Protein AF-A0A5K1AHT6-F1 (afdb_monomer_lite)

Foldseek 3Di:
DDDPDFDWDFDQACNFTFTDRGDDDPLLSVQLNVLLVQVVVCVVVVHGDDDRDGDPDGCNVRSNVRSVVRSVVVVVPDDPPPDPPPDD

Radius of gyration: 15.81 Å; chains: 1; bounding box: 41×16×55 Å

pLDDT: mean 75.71, std 13.47, range [45.0, 91.19]

Structure (mmCIF, N/CA/C/O backbone):
data_AF-A0A5K1AHT6-F1
#
_entry.id   AF-A0A5K1AHT6-F1
#
loop_
_atom_site.group_PDB
_atom_site.id
_atom_site.type_symbol
_atom_site.label_atom_id
_atom_site.label_alt_id
_atom_site.label_comp_id
_atom_site.label_asym_id
_atom_site.label_entity_id
_atom_site.label_seq_id
_atom_site.pdbx_PDB_ins_code
_atom_site.Cartn_x
_atom_site.Cartn_y
_atom_site.Cartn_z
_atom_site.occupancy
_atom_site.B_is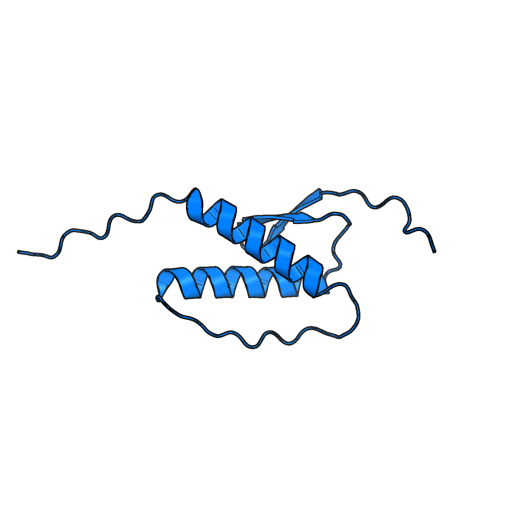o_or_equiv
_atom_site.auth_seq_id
_atom_site.auth_comp_id
_atom_site.auth_asym_id
_atom_site.auth_atom_id
_atom_site.pdbx_PDB_model_num
ATOM 1 N N . MET A 1 1 ? 14.716 5.882 -23.398 1.00 45.00 1 MET A N 1
ATOM 2 C CA . MET A 1 1 ? 14.034 4.607 -23.090 1.00 45.00 1 MET A CA 1
ATOM 3 C C . MET A 1 1 ? 12.579 4.933 -22.831 1.00 45.00 1 MET A C 1
ATOM 5 O O . MET A 1 1 ? 12.208 5.222 -21.700 1.00 45.00 1 MET A O 1
ATOM 9 N N . ASP A 1 2 ? 11.779 4.965 -23.886 1.00 46.31 2 ASP A N 1
ATOM 10 C CA . ASP A 1 2 ? 10.329 5.093 -23.780 1.00 46.31 2 ASP A CA 1
ATOM 11 C C . ASP A 1 2 ? 9.760 3.770 -23.251 1.00 46.31 2 ASP A C 1
ATOM 13 O O . ASP A 1 2 ? 10.100 2.710 -23.789 1.00 46.31 2 ASP A O 1
ATOM 17 N N . PRO A 1 3 ? 8.949 3.764 -22.179 1.00 54.16 3 PRO A N 1
ATOM 18 C CA . PRO A 1 3 ? 8.358 2.525 -21.706 1.00 54.16 3 PRO A CA 1
ATOM 19 C C . PRO A 1 3 ? 7.290 2.051 -22.713 1.00 54.16 3 PRO A C 1
ATOM 21 O O . PRO A 1 3 ? 6.423 2.834 -23.109 1.00 54.16 3 PRO A O 1
ATOM 24 N N . PRO A 1 4 ? 7.326 0.775 -23.136 1.00 56.97 4 PRO A N 1
ATOM 25 C CA . PRO A 1 4 ? 6.401 0.231 -24.124 1.00 56.97 4 PRO A CA 1
ATOM 26 C C . PRO A 1 4 ? 4.975 0.235 -23.561 1.00 56.97 4 PRO A C 1
ATOM 28 O O . PRO A 1 4 ? 4.718 -0.426 -22.559 1.00 56.97 4 PRO A O 1
ATOM 31 N N . THR A 1 5 ? 4.079 1.014 -24.184 1.00 60.00 5 THR A N 1
ATOM 32 C CA . THR A 1 5 ? 2.602 0.863 -24.186 1.00 60.00 5 THR A CA 1
ATOM 33 C C . THR A 1 5 ? 2.015 0.112 -22.982 1.00 60.00 5 THR A C 1
ATOM 35 O O . THR A 1 5 ? 1.401 -0.951 -23.101 1.00 60.00 5 THR A O 1
ATOM 38 N N . ALA A 1 6 ? 2.200 0.655 -21.780 1.00 57.75 6 ALA A N 1
ATOM 39 C CA . ALA A 1 6 ? 1.734 -0.005 -20.575 1.00 57.75 6 ALA A CA 1
ATOM 40 C C . ALA A 1 6 ? 0.225 0.221 -20.409 1.00 57.75 6 ALA A C 1
ATOM 42 O O . ALA A 1 6 ? -0.235 1.344 -20.217 1.00 57.75 6 ALA A O 1
ATOM 43 N N . LYS A 1 7 ? -0.569 -0.851 -20.500 1.00 61.97 7 LYS A N 1
ATOM 44 C CA . LYS A 1 7 ? -2.006 -0.780 -20.212 1.00 61.97 7 LYS A CA 1
ATOM 45 C C . LYS A 1 7 ? -2.205 -0.508 -18.716 1.00 61.97 7 LYS A C 1
ATOM 47 O O . LYS A 1 7 ? -1.977 -1.395 -17.892 1.00 61.97 7 LYS A O 1
ATOM 52 N N . SER A 1 8 ? -2.621 0.716 -18.392 1.00 78.69 8 SER A N 1
ATOM 53 C CA . SER A 1 8 ? -3.162 1.076 -17.079 1.00 78.69 8 SER A CA 1
ATOM 54 C C . SER A 1 8 ? -4.375 0.196 -16.764 1.00 78.69 8 SER A C 1
ATOM 56 O O . SER A 1 8 ? -5.162 -0.127 -17.660 1.00 78.69 8 SER A O 1
ATOM 58 N N . GLY A 1 9 ? -4.511 -0.232 -15.511 1.00 85.56 9 GLY A N 1
ATOM 59 C CA . GLY A 1 9 ? -5.568 -1.155 -15.106 1.00 85.56 9 GLY A CA 1
ATOM 60 C C . GLY A 1 9 ? -5.908 -1.078 -13.624 1.00 85.56 9 GLY A C 1
ATOM 61 O O . GLY A 1 9 ? -5.137 -0.569 -12.811 1.00 85.56 9 GLY A O 1
ATOM 62 N N . VAL A 1 10 ? -7.083 -1.603 -13.278 1.00 89.69 10 VAL A N 1
ATOM 63 C CA . VAL A 1 10 ? -7.533 -1.763 -11.892 1.00 89.69 10 VAL A CA 1
ATOM 64 C C . VAL A 1 10 ? -7.229 -3.189 -11.445 1.00 89.69 10 VAL A C 1
ATOM 66 O O . VAL A 1 10 ? -7.724 -4.151 -12.032 1.00 89.69 10 VAL A O 1
ATOM 69 N N . TYR A 1 11 ? -6.446 -3.328 -10.381 1.00 90.62 11 TYR A N 1
ATOM 70 C CA . TYR A 1 11 ? -6.040 -4.604 -9.803 1.00 90.62 11 TYR A CA 1
ATOM 71 C C . TYR A 1 11 ? -6.680 -4.767 -8.429 1.00 90.62 11 TYR A C 1
ATOM 73 O O . TYR A 1 11 ? -6.594 -3.881 -7.582 1.00 90.62 11 TYR A O 1
ATOM 81 N N . LYS A 1 12 ? -7.334 -5.902 -8.179 1.00 90.81 12 LYS A N 1
ATOM 82 C CA . LYS A 1 12 ? -7.931 -6.182 -6.869 1.00 90.81 12 LYS A CA 1
ATOM 83 C C . LYS A 1 12 ? -6.859 -6.738 -5.932 1.00 90.81 12 LYS A C 1
ATOM 85 O O . LYS A 1 12 ? -6.449 -7.885 -6.083 1.00 90.81 12 LYS A O 1
ATOM 90 N N . ILE A 1 13 ? -6.423 -5.936 -4.964 1.00 90.56 13 ILE A N 1
ATOM 91 C CA . ILE A 1 13 ? -5.335 -6.269 -4.034 1.00 90.56 13 ILE A CA 1
ATOM 92 C C . ILE A 1 13 ? -5.877 -6.218 -2.604 1.00 90.56 13 ILE A C 1
ATOM 94 O O . ILE A 1 13 ? -6.415 -5.199 -2.181 1.00 90.56 13 ILE A O 1
ATOM 98 N N . ALA A 1 14 ? -5.789 -7.333 -1.867 1.00 86.75 14 ALA A N 1
ATOM 99 C CA . ALA A 1 14 ? -6.348 -7.470 -0.512 1.00 86.75 14 ALA A CA 1
ATOM 100 C C . ALA A 1 14 ? -7.823 -7.003 -0.394 1.00 86.75 14 ALA A C 1
ATOM 102 O O . ALA A 1 14 ? -8.250 -6.443 0.613 1.00 86.75 14 ALA A O 1
ATOM 103 N N . GLY A 1 15 ? -8.613 -7.212 -1.456 1.00 85.94 15 GLY A N 1
ATOM 104 C CA . GLY A 1 15 ? -10.021 -6.807 -1.525 1.00 85.94 15 GLY A CA 1
ATOM 105 C C . GLY A 1 15 ? -10.269 -5.340 -1.899 1.00 85.94 15 GLY A C 1
ATOM 106 O O . GLY A 1 15 ? -11.427 -4.962 -2.060 1.00 85.94 15 GLY A O 1
ATOM 107 N N . VAL A 1 16 ? -9.222 -4.536 -2.092 1.00 89.06 16 VAL A N 1
ATOM 108 C CA . VAL A 1 16 ? -9.301 -3.127 -2.505 1.00 89.06 16 VAL A CA 1
ATOM 109 C C . VAL A 1 16 ? -8.986 -2.997 -4.004 1.00 89.06 16 VAL A C 1
ATOM 111 O O . VAL A 1 16 ? -8.013 -3.593 -4.469 1.00 89.06 16 VAL A O 1
ATOM 114 N N . PRO A 1 17 ? -9.784 -2.247 -4.788 1.00 91.19 17 PRO A N 1
ATOM 115 C CA . PRO A 1 17 ? -9.463 -1.953 -6.183 1.00 91.19 17 PRO A CA 1
ATOM 116 C C . PRO A 1 17 ? -8.353 -0.896 -6.263 1.00 91.19 17 PRO A C 1
ATOM 118 O O . PRO A 1 17 ? -8.558 0.249 -5.867 1.00 91.19 17 PRO A O 1
ATOM 121 N N . VAL A 1 18 ? -7.185 -1.279 -6.776 1.00 90.81 18 VAL A N 1
ATOM 122 C CA . VAL A 1 18 ? -6.003 -0.420 -6.922 1.00 90.81 18 VAL A CA 1
ATOM 123 C C . VAL A 1 18 ? -5.788 -0.083 -8.392 1.00 90.81 18 VAL A C 1
ATOM 125 O O . VAL A 1 18 ? -5.526 -0.966 -9.204 1.00 90.81 18 VAL A O 1
ATOM 128 N N . GLU A 1 19 ? -5.882 1.197 -8.734 1.00 90.38 19 GLU A N 1
ATOM 129 C CA . GLU A 1 19 ? -5.513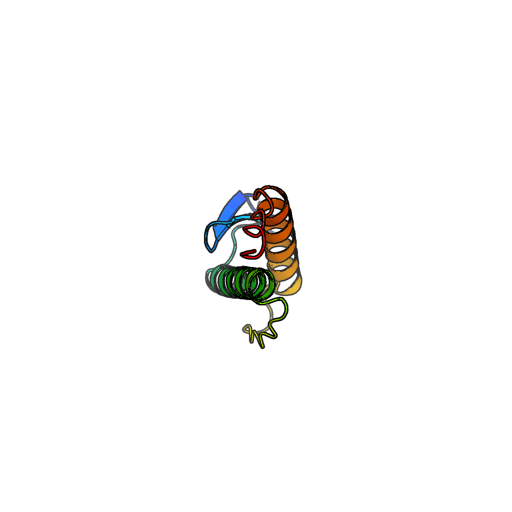 1.702 -10.059 1.00 90.38 19 GLU A CA 1
ATOM 130 C C . GLU A 1 19 ? -3.987 1.774 -10.175 1.00 90.38 19 GLU A C 1
ATOM 132 O O . GLU A 1 19 ? -3.320 2.365 -9.319 1.00 90.38 19 GLU A O 1
ATOM 137 N N . PHE A 1 20 ? -3.430 1.170 -11.225 1.00 88.12 20 PHE A N 1
ATOM 138 C CA . PHE A 1 20 ? -1.991 1.167 -11.463 1.00 88.12 20 PHE A CA 1
ATOM 139 C C . PHE A 1 20 ? -1.676 1.493 -12.931 1.00 88.12 20 PHE A C 1
ATOM 141 O O . PHE A 1 20 ? -2.290 0.902 -13.824 1.00 88.12 20 PHE A O 1
ATOM 148 N N . PRO A 1 21 ? -0.730 2.415 -13.206 1.00 83.94 21 PRO A N 1
ATOM 149 C CA . PRO A 1 21 ? -0.521 2.965 -14.550 1.00 83.94 21 PRO A CA 1
ATOM 150 C C . PRO A 1 21 ? 0.165 2.002 -15.527 1.00 83.94 21 PRO A C 1
ATOM 152 O O . PRO A 1 21 ? 0.220 2.274 -16.721 1.00 83.94 21 PRO A O 1
ATOM 155 N N . TYR A 1 22 ? 0.681 0.876 -15.044 1.00 83.38 22 TYR A N 1
ATOM 156 C CA . TYR A 1 22 ? 1.270 -0.184 -15.857 1.00 83.38 22 TYR A CA 1
ATOM 157 C C . TYR A 1 22 ? 0.887 -1.552 -15.297 1.00 83.38 22 TYR A C 1
ATOM 159 O O . TYR A 1 22 ? 0.222 -1.647 -14.269 1.00 83.38 22 TYR A O 1
ATOM 167 N N . LYS A 1 23 ? 1.289 -2.637 -15.965 1.00 83.00 23 LYS A N 1
ATOM 168 C CA . LYS A 1 23 ? 1.102 -3.987 -15.425 1.00 83.00 23 LYS A CA 1
ATOM 169 C C . LYS A 1 23 ? 2.042 -4.182 -14.227 1.00 83.00 23 LYS A C 1
ATOM 171 O O . LYS A 1 23 ? 3.255 -4.183 -14.439 1.00 83.00 23 LYS A O 1
ATOM 176 N N . PRO A 1 24 ? 1.530 -4.329 -12.991 1.00 82.25 24 PRO A N 1
ATOM 177 C CA . PRO A 1 24 ? 2.377 -4.477 -11.823 1.00 82.25 24 PRO A CA 1
ATOM 178 C C . PRO A 1 24 ? 3.102 -5.823 -11.856 1.00 82.25 24 PRO A C 1
ATOM 180 O O . PRO A 1 24 ? 2.532 -6.850 -12.238 1.00 82.25 24 PRO A O 1
ATOM 183 N N . TYR A 1 25 ? 4.358 -5.827 -11.417 1.00 85.06 25 TYR A N 1
ATOM 184 C CA . TYR A 1 25 ? 5.111 -7.062 -11.202 1.00 85.06 25 TYR A CA 1
ATOM 185 C C . TYR A 1 25 ? 4.561 -7.826 -9.989 1.00 85.06 25 TYR A C 1
ATOM 187 O O . TYR A 1 25 ? 3.996 -7.230 -9.070 1.00 85.06 25 TYR A O 1
ATOM 195 N N . GLY A 1 26 ? 4.774 -9.145 -9.935 1.00 82.81 26 GLY A N 1
ATOM 196 C CA . GLY A 1 26 ? 4.324 -9.972 -8.804 1.00 82.81 26 GLY A CA 1
ATOM 197 C C . GLY A 1 26 ? 4.836 -9.471 -7.445 1.00 82.81 26 GLY A C 1
ATOM 198 O O . GLY A 1 26 ? 4.097 -9.457 -6.464 1.00 82.81 26 GLY A O 1
ATOM 199 N N . THR A 1 27 ? 6.067 -8.955 -7.402 1.00 83.94 27 THR A N 1
ATOM 200 C CA . THR A 1 27 ? 6.661 -8.336 -6.206 1.00 83.94 27 THR A CA 1
ATOM 201 C C . THR A 1 27 ? 5.967 -7.033 -5.802 1.00 83.94 27 THR A C 1
ATOM 203 O O . THR A 1 27 ? 5.756 -6.800 -4.613 1.00 83.94 27 THR A O 1
ATOM 206 N N . GLN A 1 28 ? 5.554 -6.202 -6.766 1.00 83.75 28 GLN A N 1
ATOM 207 C CA . GLN A 1 28 ? 4.781 -4.983 -6.502 1.00 83.75 28 GLN A CA 1
ATOM 208 C C . GLN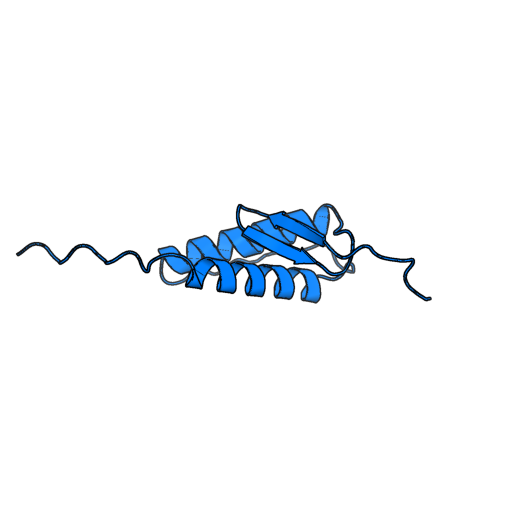 A 1 28 ? 3.387 -5.322 -5.963 1.00 83.75 28 GLN A C 1
ATOM 210 O O . GLN A 1 28 ? 2.932 -4.687 -5.017 1.00 83.75 28 GLN A O 1
ATOM 215 N N . LEU A 1 29 ? 2.729 -6.352 -6.509 1.00 86.12 29 LEU A N 1
ATOM 216 C CA . LEU A 1 29 ? 1.442 -6.846 -6.003 1.00 86.12 29 LEU A CA 1
ATOM 217 C C . LEU A 1 29 ? 1.546 -7.338 -4.554 1.00 86.12 29 LEU A C 1
ATOM 219 O O . LEU A 1 29 ? 0.721 -6.958 -3.723 1.00 86.12 29 LEU A O 1
ATOM 223 N N . ALA A 1 30 ? 2.572 -8.134 -4.239 1.00 87.44 30 ALA A N 1
ATOM 224 C CA . ALA A 1 30 ? 2.817 -8.610 -2.878 1.00 87.44 30 ALA A CA 1
ATOM 225 C C . ALA A 1 30 ? 3.054 -7.441 -1.908 1.00 87.44 30 ALA A C 1
ATOM 227 O O . ALA A 1 30 ? 2.435 -7.385 -0.844 1.00 87.44 30 ALA A O 1
ATOM 228 N N . PHE A 1 31 ? 3.868 -6.462 -2.314 1.00 86.94 31 PHE A N 1
ATOM 229 C CA . PHE A 1 31 ? 4.123 -5.260 -1.524 1.00 86.94 31 PHE A CA 1
ATOM 230 C C . PHE A 1 31 ? 2.846 -4.441 -1.2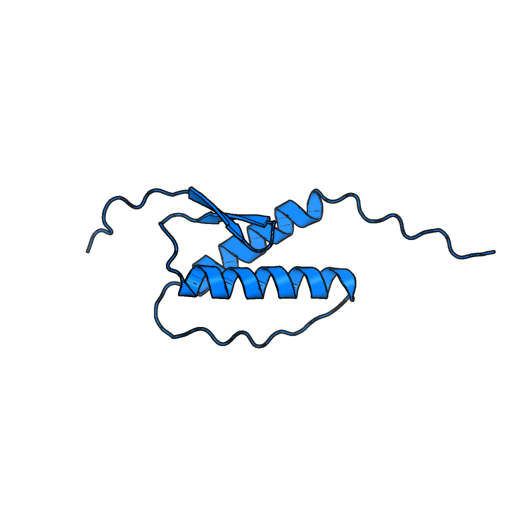83 1.00 86.94 31 PHE A C 1
ATOM 232 O O . PHE A 1 31 ? 2.512 -4.142 -0.137 1.00 86.94 31 PHE A O 1
ATOM 239 N N . MET A 1 32 ? 2.078 -4.142 -2.337 1.00 89.38 32 MET A N 1
ATOM 240 C CA . MET A 1 32 ? 0.796 -3.433 -2.226 1.00 89.38 32 MET A CA 1
ATOM 241 C C . MET A 1 32 ? -0.197 -4.183 -1.328 1.00 89.38 32 MET A C 1
ATOM 243 O O . MET A 1 32 ? -0.902 -3.560 -0.536 1.00 89.38 32 MET A O 1
ATOM 247 N N . SER A 1 33 ? -0.225 -5.517 -1.391 1.00 90.06 33 SER A N 1
ATOM 248 C CA . SER A 1 33 ? -1.069 -6.343 -0.522 1.00 90.06 33 SER A CA 1
ATOM 249 C C . SER A 1 33 ? -0.697 -6.202 0.950 1.00 90.06 33 SER A C 1
ATOM 251 O O . SER A 1 33 ? -1.586 -6.078 1.800 1.00 90.06 33 SE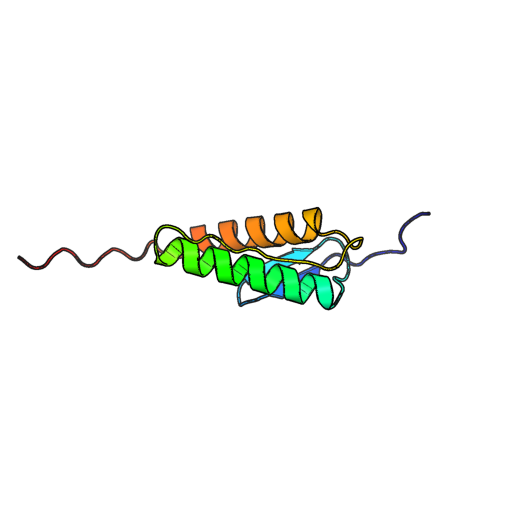R A O 1
ATOM 253 N N . GLN A 1 34 ? 0.599 -6.183 1.268 1.00 88.81 34 GLN A N 1
ATOM 254 C CA . GLN A 1 34 ? 1.047 -5.963 2.639 1.00 88.81 34 GLN A CA 1
ATOM 255 C C . GLN A 1 34 ? 0.729 -4.544 3.122 1.00 88.81 34 GLN A C 1
ATOM 257 O O . GLN A 1 34 ? 0.204 -4.399 4.223 1.00 88.81 34 GLN A O 1
ATOM 262 N N . VAL A 1 35 ? 0.938 -3.518 2.287 1.00 88.88 35 VAL A N 1
ATOM 263 C CA . VAL A 1 35 ? 0.560 -2.125 2.597 1.00 88.88 35 VAL A CA 1
ATOM 264 C C . VAL A 1 35 ? -0.924 -2.030 2.957 1.00 88.88 35 VAL A C 1
ATOM 266 O O . VAL A 1 35 ? -1.272 -1.536 4.028 1.00 88.88 35 VAL A O 1
ATOM 269 N N . ILE A 1 36 ? -1.806 -2.549 2.100 1.00 89.38 36 ILE A N 1
ATOM 270 C CA . ILE A 1 36 ? -3.263 -2.473 2.294 1.00 89.38 36 ILE A CA 1
ATOM 271 C C . ILE A 1 36 ? -3.692 -3.232 3.553 1.00 89.38 36 ILE A C 1
ATOM 273 O O . ILE A 1 36 ? -4.517 -2.740 4.321 1.00 89.38 36 ILE A O 1
ATOM 277 N N . THR A 1 37 ? -3.106 -4.405 3.801 1.00 87.75 37 THR A N 1
ATOM 278 C CA . THR A 1 37 ? -3.400 -5.205 5.001 1.00 87.75 37 THR A CA 1
ATOM 279 C C . THR A 1 37 ? -2.965 -4.486 6.277 1.00 87.75 37 THR A C 1
ATOM 281 O O . THR A 1 37 ? -3.698 -4.493 7.267 1.00 87.75 37 THR A O 1
ATOM 284 N N . THR A 1 38 ? -1.800 -3.837 6.262 1.00 87.06 38 THR A N 1
ATOM 285 C CA . THR A 1 38 ? -1.321 -3.025 7.385 1.00 87.06 38 THR A CA 1
ATOM 286 C C . THR A 1 38 ? -2.250 -1.850 7.648 1.00 87.06 38 THR A C 1
ATOM 288 O O . THR A 1 38 ? -2.661 -1.661 8.789 1.00 87.06 38 THR A O 1
ATOM 291 N N . LEU A 1 39 ? -2.614 -1.084 6.616 1.00 85.12 39 LEU A N 1
ATOM 292 C CA . LEU A 1 39 ? -3.510 0.069 6.759 1.00 85.12 39 LEU A CA 1
ATOM 293 C C . LEU A 1 39 ? -4.882 -0.349 7.303 1.00 85.12 39 LEU A C 1
ATOM 295 O O . LEU A 1 39 ? -5.433 0.294 8.194 1.00 85.12 39 LEU A O 1
ATOM 299 N N . GLU A 1 40 ? -5.407 -1.478 6.829 1.00 84.12 40 GLU A N 1
ATOM 300 C CA . GLU A 1 40 ? -6.645 -2.064 7.336 1.00 84.12 40 GLU A CA 1
ATOM 301 C C . GLU A 1 40 ? -6.554 -2.418 8.828 1.00 84.12 40 GLU A C 1
ATOM 303 O O . GLU A 1 40 ? -7.487 -2.146 9.587 1.00 84.12 40 GLU A O 1
ATOM 308 N N . ARG A 1 41 ? -5.433 -3.002 9.269 1.00 81.25 41 ARG A N 1
ATOM 309 C CA . ARG A 1 41 ? -5.190 -3.281 10.693 1.00 81.25 41 ARG A CA 1
ATOM 310 C C . ARG A 1 41 ? -5.043 -1.992 11.499 1.00 81.25 41 ARG A C 1
ATOM 312 O O . ARG A 1 41 ? -5.688 -1.873 12.538 1.00 81.25 41 ARG A O 1
ATOM 319 N N . ALA A 1 42 ? -4.277 -1.024 10.993 1.00 80.88 42 ALA A N 1
ATOM 320 C CA . ALA A 1 42 ? -4.079 0.287 11.611 1.00 80.88 42 ALA A CA 1
ATOM 321 C C . ALA A 1 42 ? -5.414 0.993 11.860 1.00 80.88 42 ALA A C 1
ATOM 323 O O . ALA A 1 42 ? -5.665 1.490 12.952 1.00 80.88 42 ALA A O 1
ATOM 324 N N . SER A 1 43 ? -6.309 0.963 10.873 1.00 75.81 43 SER A N 1
ATOM 325 C CA . SER A 1 43 ? -7.639 1.553 10.992 1.00 75.81 43 SER A CA 1
ATOM 326 C C . SER A 1 43 ? -8.509 0.885 12.060 1.00 75.81 43 SER A C 1
ATOM 328 O O . SER A 1 43 ? -9.276 1.574 12.729 1.00 75.81 43 SER A O 1
ATOM 330 N N . ARG A 1 44 ? -8.408 -0.438 12.236 1.00 74.31 44 ARG A N 1
ATOM 331 C CA . ARG A 1 44 ? -9.199 -1.168 13.241 1.00 74.31 44 ARG A CA 1
ATOM 332 C C . ARG A 1 44 ? -8.652 -1.021 14.658 1.00 74.31 44 ARG A C 1
ATOM 334 O O . ARG A 1 44 ? -9.434 -1.064 15.598 1.00 74.31 44 ARG A O 1
ATOM 341 N N . GLN A 1 45 ? -7.335 -0.899 14.806 1.00 69.19 45 GLN A N 1
ATOM 342 C CA . GLN A 1 45 ? -6.649 -0.889 16.105 1.00 69.19 45 GLN A CA 1
ATOM 343 C C . GLN A 1 45 ? -6.187 0.511 16.539 1.00 69.19 45 GLN A C 1
ATOM 345 O O . GLN A 1 45 ? -5.562 0.658 17.582 1.00 69.19 45 GLN A O 1
ATOM 350 N N . GLY A 1 46 ? -6.485 1.550 15.755 1.00 62.75 46 GLY A N 1
ATOM 351 C CA . GLY A 1 46 ? -6.132 2.941 16.046 1.00 62.75 46 GLY A CA 1
ATOM 352 C C . GLY A 1 46 ? -4.690 3.312 15.688 1.00 62.75 46 GLY A C 1
ATOM 353 O O . GLY A 1 46 ? -4.466 4.450 15.288 1.00 62.75 46 GLY A O 1
ATOM 354 N N . HIS A 1 47 ? -3.734 2.378 15.776 1.00 61.69 47 HIS A N 1
ATOM 355 C CA . HIS A 1 47 ? -2.337 2.534 15.346 1.00 61.69 47 HIS A CA 1
ATOM 356 C C . HIS A 1 47 ? -1.737 1.182 14.925 1.00 61.69 47 HIS A C 1
ATOM 358 O O . HIS A 1 47 ? -1.966 0.165 15.574 1.00 61.69 47 HIS A O 1
ATOM 364 N N . CYS A 1 48 ? -0.941 1.157 13.852 1.00 67.62 48 CYS A N 1
ATOM 365 C CA . CYS A 1 48 ? -0.129 -0.004 13.481 1.00 67.62 48 CYS A CA 1
ATOM 366 C C . CYS A 1 48 ? 1.121 0.461 12.728 1.00 67.62 48 CYS A C 1
ATOM 368 O O . CYS A 1 48 ? 1.015 1.225 11.771 1.00 67.62 48 CYS A O 1
ATOM 370 N N . ASN A 1 49 ? 2.286 -0.032 13.146 1.00 65.50 49 ASN A N 1
ATOM 371 C CA . ASN A 1 49 ? 3.555 0.183 12.460 1.00 65.50 49 ASN A CA 1
ATOM 372 C C . ASN A 1 49 ? 3.902 -1.102 11.703 1.00 65.50 49 ASN A C 1
ATOM 374 O O . ASN A 1 49 ? 3.964 -2.168 12.314 1.00 65.50 49 ASN A O 1
ATOM 378 N N . ALA A 1 50 ? 4.131 -1.019 10.392 1.00 67.88 50 ALA A N 1
ATOM 379 C CA . ALA A 1 50 ? 4.682 -2.137 9.629 1.00 67.88 50 ALA A CA 1
ATOM 380 C C . ALA A 1 50 ? 6.023 -1.754 9.023 1.00 67.88 50 ALA A C 1
ATOM 382 O O . ALA A 1 50 ? 6.142 -0.735 8.343 1.00 67.88 50 ALA A O 1
ATOM 383 N N . LEU A 1 51 ? 7.010 -2.619 9.233 1.00 69.25 51 LEU A N 1
ATOM 384 C CA . LEU A 1 51 ? 8.277 -2.579 8.526 1.00 69.25 51 LEU A CA 1
ATOM 385 C C . LEU A 1 51 ? 8.137 -3.449 7.274 1.00 69.25 51 LEU A C 1
ATOM 387 O O . LEU A 1 51 ? 8.179 -4.674 7.350 1.00 69.25 51 LEU A O 1
ATOM 391 N N . LEU A 1 52 ? 7.875 -2.812 6.134 1.00 67.25 52 LEU A N 1
ATOM 392 C CA . LEU A 1 52 ? 7.705 -3.496 4.854 1.00 67.25 52 LEU A CA 1
ATOM 393 C C . LEU A 1 52 ? 8.997 -3.397 4.047 1.00 67.25 52 LEU A C 1
ATOM 395 O O . LEU A 1 52 ? 9.243 -2.406 3.356 1.00 67.25 52 LEU A O 1
ATOM 399 N N . GLU A 1 53 ? 9.818 -4.439 4.123 1.00 62.56 53 GLU A N 1
ATOM 400 C CA . GLU A 1 53 ? 10.997 -4.567 3.275 1.00 62.56 53 GLU A CA 1
ATOM 401 C C . GLU A 1 53 ? 10.565 -5.000 1.875 1.00 62.56 53 GLU A C 1
ATOM 403 O O . GLU A 1 53 ? 9.934 -6.035 1.675 1.00 62.56 53 GLU A O 1
ATOM 408 N N . SER A 1 54 ? 10.885 -4.184 0.875 1.00 54.50 54 SER A N 1
ATOM 409 C CA . SER A 1 54 ? 10.699 -4.560 -0.525 1.00 54.50 54 SER A CA 1
ATOM 410 C C . SER A 1 54 ? 12.058 -4.716 -1.203 1.00 54.50 54 SER A C 1
ATOM 412 O O . SER A 1 54 ? 12.967 -3.932 -0.918 1.00 54.50 54 SER A O 1
ATOM 414 N N . PRO A 1 55 ? 12.207 -5.641 -2.164 1.00 53.44 55 PRO A N 1
ATOM 415 C CA . PRO A 1 55 ? 13.423 -5.745 -2.969 1.00 53.44 55 PRO A CA 1
ATOM 416 C C . PRO A 1 55 ? 13.640 -4.470 -3.805 1.00 53.44 55 PRO A C 1
ATOM 418 O O . PRO A 1 55 ? 12.692 -3.879 -4.335 1.00 53.44 55 PRO A O 1
ATOM 421 N N . THR A 1 56 ? 14.870 -3.956 -3.818 1.00 59.19 56 THR A N 1
ATOM 422 C CA . THR A 1 56 ? 15.269 -2.645 -4.371 1.00 59.19 56 THR A CA 1
ATOM 423 C C . THR A 1 56 ? 15.026 -2.542 -5.885 1.00 59.19 56 THR A C 1
ATOM 425 O O . THR A 1 56 ? 15.217 -3.509 -6.610 1.00 59.19 56 THR A O 1
ATOM 428 N N . GLY A 1 57 ? 14.610 -1.363 -6.371 1.00 55.47 57 GLY A N 1
ATOM 429 C CA . GLY A 1 57 ? 14.720 -0.9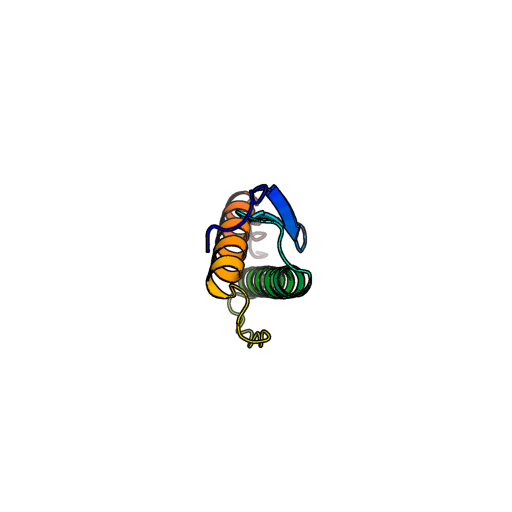99 -7.796 1.00 55.47 57 GLY A CA 1
ATOM 430 C C . GLY A 1 57 ? 13.456 -0.999 -8.673 1.00 55.47 57 GLY A C 1
ATOM 431 O O . GLY A 1 57 ? 13.541 -0.554 -9.809 1.00 55.47 57 GLY A O 1
ATOM 432 N N . THR A 1 58 ? 12.275 -1.417 -8.200 1.00 60.28 58 THR A N 1
ATOM 433 C CA . THR A 1 58 ? 11.081 -1.588 -9.068 1.00 60.28 58 THR A CA 1
ATOM 434 C C . THR A 1 58 ? 9.853 -0.781 -8.617 1.00 60.28 58 THR A C 1
ATOM 436 O O . THR A 1 58 ? 8.784 -1.329 -8.382 1.00 60.28 58 THR A O 1
ATOM 439 N N . GLY A 1 59 ? 9.956 0.546 -8.483 1.00 63.78 59 GLY A N 1
ATOM 440 C CA . GLY A 1 59 ? 8.758 1.403 -8.355 1.00 63.78 59 GLY A CA 1
ATOM 441 C C . GLY A 1 59 ? 7.987 1.300 -7.026 1.00 63.78 59 GLY A C 1
ATOM 442 O O . GLY A 1 59 ? 6.753 1.353 -7.016 1.00 63.78 59 GLY A O 1
ATOM 443 N N . LYS A 1 60 ? 8.703 1.174 -5.897 1.00 74.44 60 LYS A N 1
ATOM 444 C CA . LYS A 1 60 ? 8.128 1.106 -4.536 1.00 74.44 60 LYS A CA 1
ATOM 445 C C . LYS A 1 60 ? 7.235 2.301 -4.214 1.00 74.44 60 LYS A C 1
ATOM 447 O O . LYS A 1 60 ? 6.129 2.110 -3.732 1.00 74.44 60 LYS A O 1
ATOM 452 N N . THR A 1 61 ? 7.701 3.517 -4.505 1.00 81.06 61 THR A N 1
ATOM 453 C CA . THR A 1 61 ? 6.973 4.755 -4.192 1.00 81.06 61 THR A CA 1
ATOM 454 C C . THR A 1 61 ? 5.632 4.796 -4.907 1.00 81.06 61 THR A C 1
ATOM 456 O O . THR A 1 61 ? 4.618 5.095 -4.291 1.00 81.06 61 THR A O 1
ATOM 459 N N . LEU A 1 62 ? 5.601 4.417 -6.187 1.00 83.69 62 LEU A N 1
ATOM 460 C CA . LEU A 1 62 ? 4.358 4.389 -6.948 1.00 83.69 62 LEU A CA 1
ATOM 461 C C . LEU A 1 62 ? 3.406 3.305 -6.437 1.00 83.69 62 LEU A C 1
ATOM 463 O O . LEU A 1 62 ? 2.231 3.575 -6.224 1.00 83.69 62 LEU A O 1
ATOM 467 N N . SER A 1 63 ? 3.924 2.100 -6.189 1.00 83.50 63 SER A N 1
ATOM 468 C CA . SER A 1 63 ? 3.146 0.988 -5.624 1.00 83.50 63 SER A CA 1
ATOM 469 C C . SER A 1 63 ? 2.553 1.358 -4.261 1.00 83.50 63 SER A C 1
ATOM 471 O O . SER A 1 63 ? 1.374 1.123 -4.011 1.00 83.50 63 SER A O 1
ATOM 473 N N . LEU A 1 64 ? 3.347 2.005 -3.403 1.00 85.31 64 LEU A N 1
ATOM 474 C CA . LEU A 1 64 ? 2.920 2.510 -2.102 1.00 85.31 64 LEU A CA 1
ATOM 475 C C . LEU A 1 64 ? 1.811 3.557 -2.248 1.00 85.31 64 LEU A C 1
ATOM 477 O O . LEU A 1 64 ? 0.754 3.399 -1.645 1.00 85.31 64 LEU A O 1
ATOM 481 N N . LEU A 1 65 ? 2.024 4.593 -3.067 1.00 86.50 65 LEU A N 1
ATOM 482 C CA . LEU A 1 65 ? 1.048 5.668 -3.266 1.00 86.50 65 LEU A CA 1
ATOM 483 C C . LEU A 1 65 ? -0.272 5.137 -3.832 1.00 86.50 65 LEU A C 1
ATOM 485 O O . LEU A 1 65 ? -1.330 5.435 -3.280 1.00 86.50 65 LEU A O 1
ATOM 489 N N . CYS A 1 66 ? -0.226 4.307 -4.877 1.00 88.31 66 CYS A N 1
ATOM 490 C CA . CYS A 1 66 ? -1.422 3.705 -5.467 1.00 88.31 66 CYS A CA 1
ATOM 491 C C . CYS A 1 66 ? -2.187 2.850 -4.447 1.00 88.31 66 CYS A C 1
ATOM 493 O O . CYS A 1 66 ? -3.405 2.985 -4.331 1.00 88.31 66 CYS A O 1
ATOM 495 N N . ALA A 1 67 ? -1.489 2.019 -3.668 1.00 87.75 67 ALA A N 1
ATOM 496 C CA . ALA A 1 67 ? -2.102 1.190 -2.633 1.00 87.75 67 ALA A CA 1
ATOM 497 C C . ALA A 1 67 ? -2.735 2.019 -1.502 1.00 87.75 67 ALA A C 1
ATOM 499 O O . ALA A 1 67 ? -3.870 1.744 -1.106 1.00 87.75 67 ALA A O 1
ATOM 500 N N . VAL A 1 68 ? -2.036 3.047 -1.008 1.00 89.25 68 VAL A N 1
ATOM 501 C CA . VAL A 1 68 ? -2.519 3.932 0.067 1.00 89.25 68 VAL A CA 1
ATOM 502 C C . VAL A 1 68 ? -3.748 4.720 -0.388 1.00 89.25 68 VAL A C 1
ATOM 504 O O . VAL A 1 68 ? -4.763 4.720 0.307 1.00 89.25 68 VAL A O 1
ATOM 507 N N . LEU A 1 69 ? -3.695 5.344 -1.570 1.00 89.25 69 LEU A N 1
ATOM 508 C CA . LEU A 1 69 ? -4.808 6.131 -2.112 1.00 89.25 69 LEU A CA 1
ATOM 509 C C . LEU A 1 69 ? -6.036 5.257 -2.387 1.00 89.25 69 LEU A C 1
ATOM 511 O O . LEU A 1 69 ? -7.160 5.631 -2.044 1.00 89.25 69 LEU A O 1
ATOM 515 N N . ALA A 1 70 ? -5.833 4.074 -2.969 1.00 89.56 70 ALA A N 1
ATOM 516 C CA . ALA A 1 70 ? -6.904 3.111 -3.196 1.00 89.56 70 ALA A CA 1
ATOM 517 C C . ALA A 1 70 ? -7.545 2.655 -1.879 1.00 89.56 70 ALA A C 1
ATOM 519 O O . ALA A 1 70 ? -8.775 2.639 -1.755 1.00 89.56 70 ALA A O 1
ATOM 520 N N . TRP A 1 71 ? -6.724 2.343 -0.871 1.00 89.25 71 TRP A N 1
ATOM 521 C CA . TRP A 1 71 ? -7.212 1.980 0.455 1.00 89.25 71 TRP A CA 1
ATOM 522 C C . TRP A 1 71 ? -7.998 3.123 1.100 1.00 89.25 71 TRP A C 1
ATOM 524 O O . TRP A 1 71 ? -9.100 2.885 1.584 1.00 89.25 71 TRP A O 1
ATOM 534 N N . GLN A 1 72 ? -7.508 4.363 1.035 1.00 86.88 72 GLN A N 1
ATOM 535 C CA . GLN A 1 72 ? -8.190 5.532 1.596 1.00 86.88 72 GLN A CA 1
ATOM 536 C C . GLN A 1 72 ? -9.557 5.777 0.937 1.00 86.88 72 GLN A C 1
ATOM 538 O O . GLN A 1 72 ? -10.552 5.997 1.633 1.00 86.88 72 GLN A O 1
ATOM 543 N N . ARG A 1 73 ? -9.640 5.689 -0.400 1.00 86.38 73 ARG A N 1
ATOM 544 C CA . ARG A 1 73 ? -10.913 5.808 -1.140 1.00 86.38 73 ARG A CA 1
ATOM 545 C C . ARG A 1 73 ? -11.893 4.706 -0.739 1.00 86.38 73 ARG A C 1
ATOM 547 O O . ARG A 1 73 ? -13.079 4.976 -0.559 1.00 86.38 73 ARG A O 1
ATOM 554 N N . ASN A 1 74 ? -11.403 3.478 -0.573 1.00 84.12 74 ASN A N 1
ATOM 555 C CA . ASN A 1 74 ? -12.220 2.352 -0.130 1.00 84.12 74 ASN A CA 1
ATOM 556 C C . ASN A 1 74 ? -12.653 2.488 1.337 1.00 84.12 74 ASN A C 1
ATOM 558 O O . ASN A 1 74 ? -13.786 2.158 1.669 1.00 84.12 74 ASN A O 1
ATOM 562 N N . TYR A 1 75 ? -11.781 3.003 2.202 1.00 79.81 75 TYR A N 1
ATOM 563 C CA . TYR A 1 75 ? -12.062 3.233 3.614 1.00 79.81 75 TYR A CA 1
ATOM 564 C C . TYR A 1 75 ? -13.161 4.279 3.809 1.00 79.81 75 TYR A C 1
ATOM 566 O O . TYR A 1 75 ? -14.107 4.033 4.549 1.00 79.81 75 TYR A O 1
ATOM 574 N N . ASN A 1 76 ? -13.100 5.400 3.084 1.00 73.06 76 ASN A N 1
ATOM 575 C CA . ASN A 1 76 ? -14.103 6.463 3.192 1.00 73.06 76 ASN A CA 1
ATOM 576 C C . ASN A 1 76 ? -15.490 6.048 2.660 1.00 73.06 76 ASN A C 1
ATOM 578 O O . ASN A 1 76 ? -16.502 6.643 3.012 1.00 73.06 76 ASN A O 1
ATOM 582 N N . ARG A 1 77 ? -15.541 5.015 1.809 1.00 68.19 77 ARG A N 1
ATOM 583 C CA . ARG A 1 77 ? -16.791 4.400 1.336 1.00 68.19 77 ARG A CA 1
ATOM 584 C C . ARG A 1 77 ? -17.387 3.401 2.317 1.00 68.19 77 ARG A C 1
ATOM 586 O O . ARG A 1 77 ? -18.537 3.004 2.140 1.00 68.19 77 ARG A O 1
ATOM 593 N N . ARG A 1 78 ? -16.635 2.960 3.327 1.00 63.50 78 ARG A N 1
ATOM 594 C CA . ARG A 1 78 ? -17.205 2.099 4.356 1.00 63.50 78 ARG A CA 1
ATOM 595 C C . ARG A 1 78 ? -18.063 2.965 5.269 1.00 63.50 78 ARG A C 1
ATOM 597 O O . ARG A 1 78 ? -17.586 4.012 5.710 1.00 63.50 78 ARG A O 1
ATOM 604 N N . PRO A 1 79 ? -19.298 2.544 5.588 1.00 57.72 79 PRO A N 1
ATOM 605 C CA . PRO A 1 79 ? -20.030 3.183 6.665 1.00 57.72 79 PRO A CA 1
ATOM 606 C C . PRO A 1 79 ? -19.118 3.138 7.889 1.00 57.72 79 PRO A C 1
ATOM 608 O O . PRO A 1 79 ? -18.631 2.062 8.255 1.00 57.72 79 PRO A O 1
ATOM 611 N N . LYS A 1 80 ? -18.815 4.309 8.468 1.00 55.34 80 LYS A N 1
ATOM 612 C CA . LYS A 1 80 ? -18.136 4.380 9.764 1.00 55.34 80 LYS A CA 1
ATOM 613 C C . LYS A 1 80 ? -18.934 3.448 10.657 1.00 55.34 80 LYS A C 1
ATOM 615 O O . LYS A 1 80 ? -20.117 3.710 10.852 1.00 55.34 80 LYS A O 1
ATOM 620 N N . ARG A 1 81 ? -18.342 2.323 11.084 1.00 54.72 81 ARG A N 1
ATOM 621 C CA . ARG A 1 81 ? -18.992 1.408 12.025 1.00 54.72 81 ARG A CA 1
ATOM 622 C C . ARG A 1 81 ? -19.446 2.293 13.169 1.00 54.72 81 ARG A C 1
ATOM 624 O O . ARG A 1 81 ? -18.606 2.826 13.888 1.00 54.72 81 ARG A O 1
ATOM 631 N N . GLN A 1 82 ? -20.750 2.531 13.236 1.00 50.44 82 GLN A N 1
ATOM 632 C CA . GLN A 1 82 ? -21.363 3.218 14.347 1.00 50.44 82 GLN A CA 1
ATOM 633 C C . GLN A 1 82 ? -20.993 2.332 15.527 1.00 50.44 82 GLN A C 1
ATOM 635 O O . GLN A 1 82 ? -21.366 1.158 15.567 1.00 50.44 82 GLN A O 1
ATOM 640 N N . LEU A 1 83 ? -20.090 2.834 16.367 1.00 53.88 83 LEU A N 1
ATOM 641 C CA . LEU A 1 83 ? -19.726 2.158 17.594 1.00 53.88 83 LEU A CA 1
ATOM 642 C C . LEU A 1 83 ? -21.058 1.903 18.314 1.00 53.88 83 LEU A C 1
ATOM 644 O O . LEU A 1 83 ? -21.842 2.854 18.423 1.00 53.88 83 LEU A O 1
ATOM 648 N N . PRO A 1 84 ? -21.382 0.658 18.707 1.00 55.84 84 PRO A N 1
ATOM 649 C CA . PRO A 1 84 ? -22.587 0.436 19.488 1.00 55.84 84 PRO A CA 1
ATOM 650 C C . PRO A 1 84 ? -22.526 1.366 20.710 1.00 55.84 84 PRO A C 1
ATOM 652 O O . PRO A 1 84 ? -21.434 1.536 21.268 1.00 55.84 84 PRO A O 1
ATOM 655 N N . PRO A 1 85 ? -23.637 2.033 21.077 1.00 57.41 85 PRO A N 1
ATOM 656 C CA . PRO A 1 85 ? -23.646 2.909 22.239 1.00 57.41 85 PRO A CA 1
ATOM 657 C C . PRO A 1 85 ? -23.139 2.126 23.461 1.00 57.41 85 PRO A C 1
ATOM 659 O O . PRO A 1 85 ? -23.409 0.923 23.556 1.00 57.41 85 PRO A O 1
ATOM 662 N N . PRO A 1 86 ? -22.371 2.762 24.365 1.00 64.12 86 PRO A N 1
ATOM 663 C CA . PRO A 1 86 ? -21.920 2.094 25.577 1.00 64.12 86 PRO A CA 1
ATOM 664 C C . PRO A 1 86 ? -23.138 1.553 26.346 1.00 64.12 86 PRO A C 1
ATOM 666 O O . PRO A 1 86 ? -24.179 2.218 26.362 1.00 64.12 86 PRO A O 1
ATOM 669 N N . PRO A 1 87 ? -23.046 0.350 26.941 1.00 68.81 87 PRO A N 1
ATOM 670 C CA . PRO A 1 87 ? -24.120 -0.169 27.778 1.00 68.81 87 PRO A CA 1
ATOM 671 C C . PRO A 1 87 ? -24.364 0.790 28.953 1.00 68.81 87 PRO A C 1
ATOM 673 O O . PRO A 1 87 ? -23.409 1.347 29.497 1.00 68.81 87 PRO A O 1
ATOM 676 N N . SER A 1 88 ? -25.645 1.014 29.266 1.00 72.56 88 SER A N 1
ATOM 677 C CA . SER A 1 88 ? -26.115 1.857 30.376 1.00 72.56 88 SER A CA 1
ATOM 678 C C . SER A 1 88 ? -25.734 1.294 31.738 1.00 72.56 88 SER A C 1
ATOM 680 O O . SER A 1 88 ? -25.738 0.049 31.870 1.00 72.56 88 SER A O 1
#

Sequence (88 aa):
MDPPTAKSGVYKIAGVPVEFPYKPYGTQLAFMSQVITTLERASRQGHCNALLESPTGTGKTLSLLCAVLAWQRNYNRRPKRQLPPPPS

InterPro domains:
  IPR014013 Helicase superfamily 1/2, ATP-binding domain, DinG/Rad3-type [PS51193] (14-88)
  IPR027417 P-loop containing nucleoside triphosphate hydrolase [G3DSA:3.40.50.300] (21-83)
  IPR027417 P-loop containing nucleoside triphosphate hydrolase [SSF52540] (16-72)
  IPR045028 Helicase superfamily 1/2, DinG/Rad3-like [PTHR11472] (13-74)

Organism: NCBI:txid210225

Secondary structure (DSSP, 8-state):
-PPP----EEEEETTEEEEESS---HHHHHHHHHHHHHHHHHHHHS---------TTS-HHHHHHHHHHHHHHHHHTS----PPPPP-